Protein AF-D2DT24-F1 (afdb_monomer)

Sequence (50 aa):
MQNDAGEYVDLYVPRKCSASNRIIHAKDHASIQINIAEVDESTGRMTGQY

pLDDT: mean 94.76, std 1.98, range [88.06, 97.25]

Solvent-accessible surface area (backbone atoms only — not comparable to full-atom values): 3541 Å² total; per-residue (Å²): 95,65,50,98,87,68,48,76,75,53,96,69,83,71,57,59,41,87,89,75,70,45,74,53,56,99,82,51,82,84,69,81,86,86,77,60,72,38,60,37,90,89,78,69,41,75,68,85,50,90

Foldseek 3Di:
DADPVRDDPDPDDADADPVPRHGDDPPNPVDDDDADFDADPPPRDGPPHD

Structure (mmCIF, N/CA/C/O backbone):
data_AF-D2DT24-F1
#
_entry.id   AF-D2DT24-F1
#
loop_
_atom_site.group_PDB
_atom_site.id
_atom_site.type_symbol
_atom_site.label_atom_id
_atom_site.label_alt_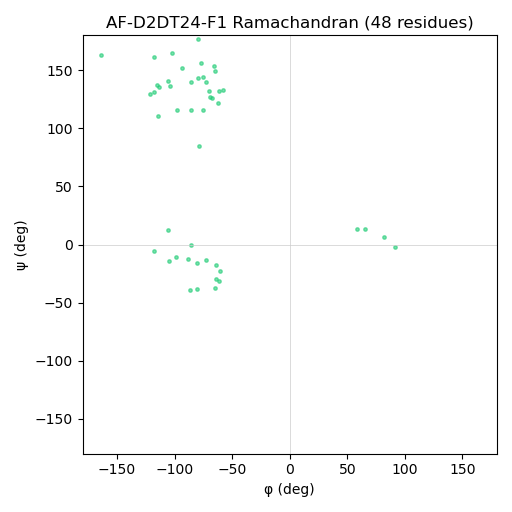id
_atom_site.label_comp_id
_atom_site.label_asym_id
_atom_site.label_entity_id
_atom_site.label_seq_id
_atom_site.pdbx_PDB_ins_code
_atom_site.Cartn_x
_atom_site.Cartn_y
_atom_site.Cartn_z
_atom_site.occupancy
_atom_site.B_iso_or_equiv
_atom_site.auth_seq_id
_atom_site.auth_comp_id
_atom_site.auth_asym_id
_atom_site.auth_atom_id
_atom_site.pdbx_PDB_model_num
ATOM 1 N N . MET A 1 1 ? 12.767 8.115 -9.574 1.00 88.06 1 MET A N 1
ATOM 2 C CA . MET A 1 1 ? 14.155 8.261 -10.037 1.00 88.06 1 MET A CA 1
ATOM 3 C C . MET A 1 1 ? 14.362 9.726 -10.344 1.00 88.06 1 MET A C 1
ATOM 5 O O . MET A 1 1 ? 13.482 10.314 -10.967 1.00 88.06 1 MET A O 1
ATOM 9 N N . GLN A 1 2 ? 15.447 10.315 -9.845 1.00 90.94 2 GLN A N 1
ATOM 10 C CA . GLN A 1 2 ? 15.842 11.682 -10.188 1.00 90.94 2 GLN A CA 1
ATOM 11 C C . GLN A 1 2 ? 17.039 11.633 -11.138 1.00 90.94 2 GLN A C 1
ATOM 13 O O . GLN A 1 2 ? 17.898 10.766 -10.972 1.00 90.94 2 GLN A O 1
ATOM 18 N N . ASN A 1 3 ? 17.061 12.511 -12.140 1.00 92.19 3 ASN A N 1
ATOM 19 C CA . ASN A 1 3 ? 18.240 12.732 -12.980 1.00 92.19 3 ASN A CA 1
ATOM 20 C C . ASN A 1 3 ? 19.254 13.653 -12.267 1.00 92.19 3 ASN A C 1
ATOM 22 O O . ASN A 1 3 ? 18.979 14.175 -11.186 1.00 92.19 3 ASN A O 1
ATOM 26 N N . ASP A 1 4 ? 20.412 13.890 -12.886 1.00 93.69 4 A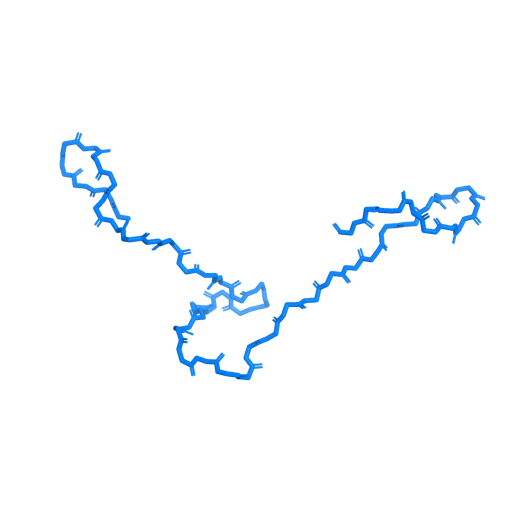SP A N 1
ATOM 27 C CA . ASP A 1 4 ? 21.468 14.752 -12.325 1.00 93.69 4 ASP A CA 1
ATOM 28 C C . ASP A 1 4 ? 21.041 16.227 -12.177 1.00 93.69 4 ASP A C 1
ATOM 30 O O . ASP A 1 4 ? 21.649 1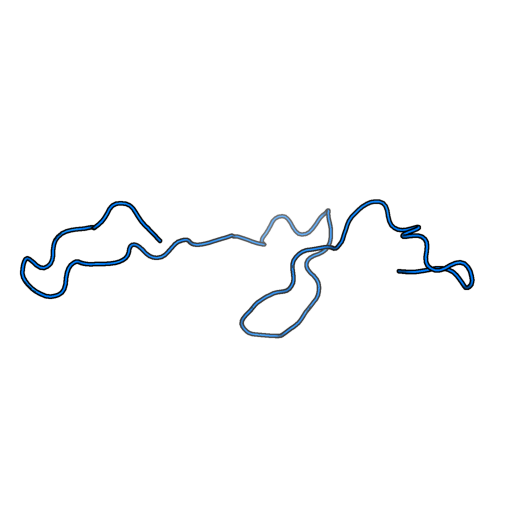6.977 -11.416 1.00 93.69 4 ASP A O 1
ATOM 34 N N . ALA A 1 5 ? 19.972 16.644 -12.869 1.00 93.69 5 ALA A N 1
ATOM 35 C CA . ALA A 1 5 ? 19.354 17.964 -12.734 1.00 93.69 5 ALA A CA 1
ATOM 36 C C . ALA A 1 5 ? 18.320 18.037 -11.587 1.00 93.69 5 ALA A C 1
ATOM 38 O O . ALA A 1 5 ? 17.742 19.095 -11.344 1.00 93.69 5 ALA A O 1
ATOM 39 N N . GLY A 1 6 ? 18.090 16.933 -10.864 1.00 90.81 6 GLY A N 1
ATOM 40 C CA . GLY A 1 6 ? 17.140 16.846 -9.751 1.00 90.81 6 GLY A CA 1
ATOM 41 C C . GLY A 1 6 ? 15.681 16.635 -10.170 1.00 90.81 6 GLY A C 1
ATOM 42 O O . GLY A 1 6 ? 14.786 16.648 -9.324 1.00 90.81 6 GLY A O 1
ATOM 43 N N . GLU A 1 7 ? 15.416 16.413 -11.455 1.00 92.75 7 GLU A N 1
ATOM 44 C CA . GLU A 1 7 ? 14.067 16.231 -11.986 1.00 92.75 7 GLU A CA 1
ATOM 45 C C . GLU A 1 7 ? 13.620 14.773 -11.860 1.00 92.75 7 GLU A C 1
ATOM 47 O O . GLU A 1 7 ? 14.389 13.841 -12.110 1.00 92.75 7 GLU A O 1
ATOM 52 N N . TYR A 1 8 ? 12.352 14.559 -11.503 1.00 91.75 8 TYR A N 1
ATOM 53 C CA . TYR A 1 8 ? 11.759 13.225 -11.479 1.00 91.75 8 TYR A CA 1
ATOM 54 C C . TYR A 1 8 ? 11.453 12.751 -12.899 1.00 91.75 8 TYR A C 1
ATOM 56 O O . TYR A 1 8 ? 10.600 13.316 -13.577 1.00 91.75 8 TYR A O 1
ATOM 64 N N . VAL A 1 9 ? 12.125 11.682 -13.324 1.00 93.56 9 VAL A N 1
ATOM 65 C CA . VAL A 1 9 ? 11.976 11.113 -14.676 1.00 93.56 9 VAL A CA 1
ATOM 66 C C . VAL A 1 9 ? 11.040 9.901 -14.731 1.00 93.56 9 VAL A C 1
ATOM 68 O O . VAL A 1 9 ? 10.672 9.455 -15.815 1.00 93.56 9 VAL A O 1
ATOM 71 N N . ASP A 1 10 ? 10.640 9.359 -13.577 1.00 91.44 10 ASP A N 1
ATOM 72 C CA . ASP A 1 10 ? 9.740 8.202 -13.511 1.00 91.44 10 ASP A CA 1
ATOM 73 C C . ASP A 1 10 ? 8.276 8.606 -13.713 1.00 91.44 10 ASP A C 1
ATOM 75 O O . ASP A 1 10 ? 7.816 9.610 -13.173 1.00 91.44 10 ASP A O 1
ATOM 79 N N . LEU A 1 11 ? 7.513 7.750 -14.399 1.00 92.19 11 LEU A N 1
ATOM 80 C CA . LEU A 1 11 ? 6.066 7.927 -14.582 1.00 92.19 11 LEU A CA 1
ATOM 81 C C . LEU A 1 11 ? 5.284 7.838 -13.260 1.00 92.19 11 LEU A C 1
ATOM 83 O O . LEU A 1 11 ? 4.283 8.525 -13.082 1.00 92.19 11 LEU A O 1
ATOM 87 N N . TYR A 1 12 ? 5.704 6.952 -12.355 1.00 92.44 12 TYR A N 1
ATOM 88 C CA . TYR A 1 12 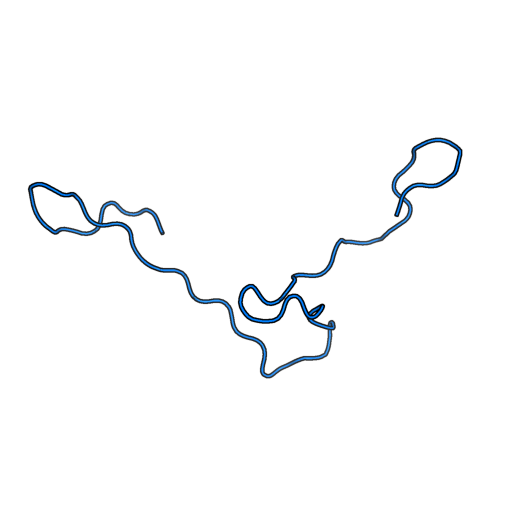? 5.141 6.785 -11.015 1.00 92.44 12 TYR A CA 1
ATOM 89 C C . TYR A 1 12 ? 6.108 5.986 -10.139 1.00 92.44 12 TYR A C 1
ATOM 91 O O . TYR A 1 12 ? 6.981 5.276 -10.640 1.00 92.44 12 TYR A O 1
ATOM 99 N N . VAL A 1 13 ? 5.912 6.051 -8.822 1.00 93.00 13 VAL A N 1
ATOM 100 C CA . VAL A 1 13 ? 6.600 5.179 -7.864 1.00 93.00 13 VAL A CA 1
ATOM 101 C C . VAL A 1 13 ? 5.665 4.014 -7.518 1.00 93.00 13 VAL A C 1
ATOM 103 O O . VAL A 1 13 ? 4.594 4.257 -6.955 1.00 93.00 13 VAL A O 1
ATOM 106 N N . PRO A 1 14 ? 6.005 2.755 -7.856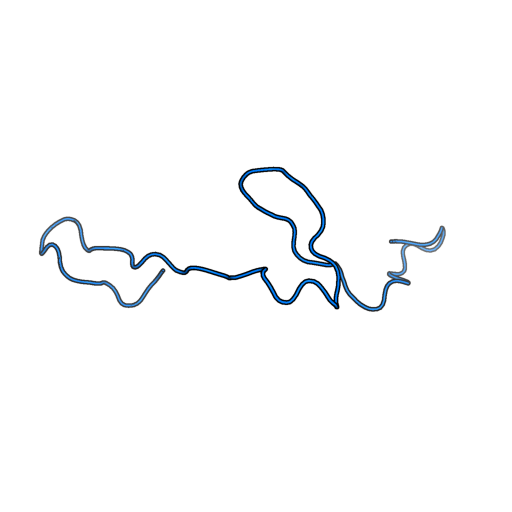 1.00 94.56 14 PRO A N 1
ATOM 107 C CA . PRO A 1 14 ? 5.132 1.624 -7.573 1.00 94.56 14 PRO A CA 1
ATOM 108 C C . PRO A 1 14 ? 4.961 1.381 -6.073 1.00 94.56 14 PRO A C 1
ATOM 110 O O . PRO A 1 14 ? 5.846 1.666 -5.263 1.00 94.56 14 PRO A O 1
ATOM 113 N N . ARG A 1 15 ? 3.826 0.780 -5.705 1.00 96.06 15 ARG A N 1
ATOM 114 C CA . ARG A 1 15 ? 3.568 0.371 -4.321 1.00 96.06 15 ARG A CA 1
ATOM 115 C C . ARG A 1 15 ? 4.556 -0.711 -3.895 1.00 96.06 15 ARG A C 1
ATOM 117 O O . ARG A 1 15 ? 4.981 -1.548 -4.693 1.00 96.06 15 ARG A O 1
ATOM 124 N N . LYS A 1 16 ? 4.879 -0.722 -2.606 1.00 96.75 16 LYS A N 1
ATOM 125 C CA . LYS A 1 16 ? 5.728 -1.735 -1.985 1.00 96.75 16 LYS A CA 1
ATOM 126 C C . LYS A 1 16 ? 4.892 -2.549 -1.004 1.00 96.75 16 LYS A C 1
ATOM 128 O O . LYS A 1 16 ? 4.109 -1.983 -0.247 1.00 96.75 16 LYS A O 1
ATOM 133 N N . CYS A 1 17 ? 5.050 -3.867 -1.021 1.00 96.62 17 CYS A N 1
ATOM 134 C CA . CYS A 1 17 ? 4.436 -4.740 -0.029 1.00 96.62 17 CYS A CA 1
ATOM 135 C C . CYS A 1 17 ? 4.994 -4.398 1.360 1.00 96.62 17 CYS A C 1
ATOM 137 O O . CYS A 1 17 ? 6.204 -4.493 1.570 1.00 96.62 17 CYS A O 1
ATOM 139 N N . SER A 1 18 ? 4.119 -4.036 2.301 1.00 96.38 18 SER A N 1
ATOM 140 C CA . SER A 1 18 ? 4.498 -3.649 3.667 1.00 96.38 18 SER A CA 1
ATOM 141 C C . SER A 1 18 ? 5.147 -4.787 4.458 1.00 96.38 18 SER A C 1
ATOM 143 O O . SER A 1 18 ? 6.006 -4.533 5.294 1.00 96.38 18 SER A O 1
ATOM 145 N N . ALA A 1 19 ? 4.790 -6.041 4.168 1.00 96.94 19 ALA A N 1
ATOM 146 C CA . ALA A 1 19 ? 5.324 -7.202 4.878 1.00 96.94 19 ALA A CA 1
ATOM 147 C C . ALA A 1 19 ? 6.723 -7.629 4.396 1.00 96.94 19 ALA A C 1
ATOM 149 O O . ALA A 1 19 ? 7.547 -8.057 5.196 1.00 96.94 19 ALA A O 1
ATOM 150 N N . SER A 1 20 ? 6.993 -7.549 3.088 1.00 96.94 20 SER A N 1
ATOM 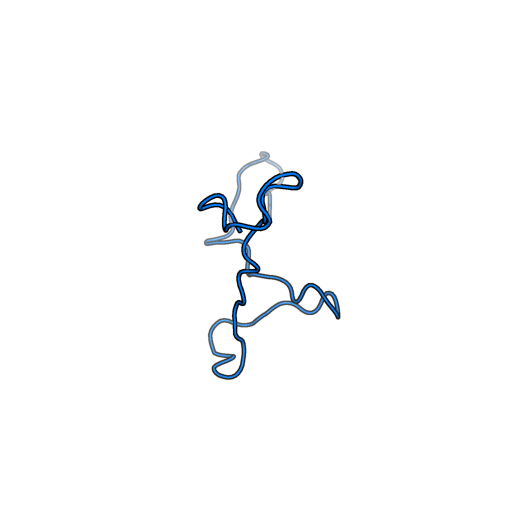151 C CA . SER A 1 20 ? 8.205 -8.133 2.479 1.00 96.94 20 SER A CA 1
ATOM 152 C C . SER A 1 20 ? 9.140 -7.122 1.821 1.00 96.94 20 SER A C 1
ATOM 154 O O . SER A 1 20 ? 10.198 -7.502 1.327 1.00 96.94 20 SER A O 1
ATOM 156 N N . ASN A 1 21 ? 8.752 -5.847 1.752 1.00 95.94 21 ASN A N 1
ATOM 157 C CA . ASN A 1 21 ? 9.455 -4.802 1.006 1.00 95.94 21 ASN A CA 1
ATOM 158 C C . ASN A 1 21 ? 9.631 -5.073 -0.503 1.00 95.94 21 ASN A C 1
ATOM 160 O O . ASN A 1 21 ? 10.370 -4.354 -1.180 1.00 95.94 21 ASN A O 1
ATOM 164 N N . ARG A 1 22 ? 8.927 -6.063 -1.068 1.00 96.50 22 ARG A N 1
ATOM 165 C CA . ARG A 1 22 ? 8.918 -6.325 -2.512 1.00 96.50 22 ARG A CA 1
ATOM 166 C C . ARG A 1 22 ? 8.114 -5.256 -3.257 1.00 96.50 22 ARG A C 1
ATOM 168 O O . ARG A 1 22 ? 7.050 -4.843 -2.797 1.00 96.50 22 ARG A O 1
ATOM 175 N N . ILE A 1 23 ? 8.608 -4.837 -4.421 1.00 96.06 23 ILE A N 1
ATOM 176 C CA . ILE A 1 23 ? 7.885 -3.943 -5.333 1.00 96.06 23 ILE A CA 1
ATOM 177 C C . ILE A 1 23 ? 6.702 -4.696 -5.955 1.00 96.06 23 ILE A C 1
ATOM 179 O O . ILE A 1 23 ? 6.865 -5.810 -6.449 1.00 96.06 23 ILE A O 1
ATOM 183 N N . ILE A 1 24 ? 5.518 -4.084 -5.939 1.00 96.81 24 ILE A N 1
ATOM 184 C CA . ILE A 1 24 ? 4.316 -4.618 -6.583 1.00 96.81 24 ILE A CA 1
ATOM 185 C C . ILE A 1 24 ? 4.323 -4.173 -8.048 1.00 96.81 24 ILE A C 1
ATOM 187 O O . ILE A 1 24 ? 4.261 -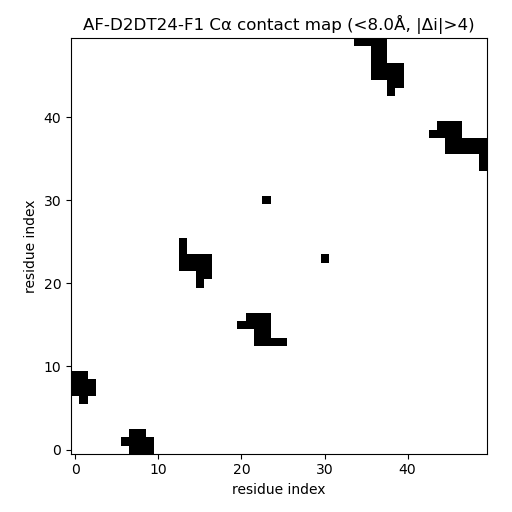2.979 -8.349 1.00 96.81 24 ILE A O 1
ATOM 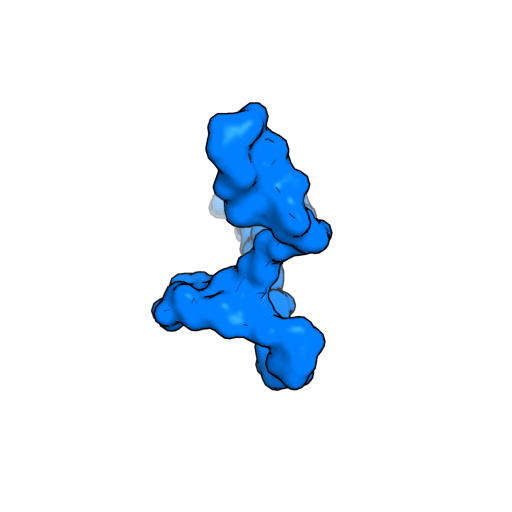191 N N . HIS A 1 25 ? 4.417 -5.135 -8.963 1.00 95.25 25 HIS A N 1
ATOM 192 C CA . HIS A 1 25 ? 4.442 -4.868 -10.400 1.00 95.25 25 HIS A CA 1
ATOM 193 C C . HIS A 1 25 ? 3.042 -4.544 -10.946 1.00 95.25 25 HIS A C 1
ATOM 195 O O . HIS A 1 25 ? 2.033 -5.005 -10.422 1.00 95.25 25 HIS A O 1
ATOM 201 N N . ALA A 1 26 ? 2.973 -3.822 -12.069 1.00 95.25 26 ALA A N 1
ATOM 202 C CA . ALA A 1 26 ? 1.709 -3.390 -12.681 1.00 95.25 26 ALA A CA 1
ATOM 203 C C . ALA A 1 26 ? 0.754 -4.531 -13.103 1.00 95.25 26 ALA A C 1
ATOM 205 O O . ALA A 1 26 ? -0.444 -4.299 -13.235 1.00 95.25 26 ALA A O 1
ATOM 206 N N . LYS A 1 27 ? 1.264 -5.751 -13.323 1.00 96.50 27 LYS A N 1
ATOM 207 C CA . LYS A 1 27 ? 0.468 -6.943 -13.684 1.00 96.50 27 LYS A CA 1
ATOM 208 C C . LYS A 1 27 ? 0.318 -7.946 -12.533 1.00 96.50 27 LYS A C 1
ATOM 210 O O . LYS A 1 27 ? -0.081 -9.084 -12.757 1.00 96.50 27 LYS A O 1
ATOM 215 N N . ASP A 1 28 ? 0.666 -7.555 -11.309 1.00 96.00 28 ASP A N 1
ATOM 216 C CA . ASP A 1 28 ? 0.434 -8.394 -10.135 1.00 96.00 28 ASP A CA 1
ATOM 217 C C . ASP A 1 28 ? -1.038 -8.305 -9.703 1.00 96.00 28 ASP A C 1
ATOM 219 O O . ASP A 1 28 ? -1.422 -7.508 -8.843 1.00 96.00 28 ASP A O 1
ATOM 223 N N . HIS A 1 29 ? -1.872 -9.124 -10.345 1.00 96.44 29 HIS A N 1
ATOM 224 C CA . HIS A 1 29 ? -3.321 -9.158 -10.134 1.00 96.44 29 HIS A CA 1
ATOM 225 C C . HIS A 1 29 ? -3.741 -9.780 -8.794 1.00 96.44 29 HIS A C 1
ATOM 227 O O . HIS A 1 29 ? -4.898 -9.645 -8.408 1.00 96.44 29 HIS A O 1
ATOM 233 N N . ALA A 1 30 ? -2.827 -10.458 -8.094 1.00 96.94 30 ALA A N 1
ATOM 234 C CA . ALA A 1 30 ? -3.096 -11.034 -6.778 1.00 96.94 30 ALA A CA 1
ATOM 235 C C . ALA A 1 30 ? -2.818 -10.039 -5.638 1.00 96.94 30 ALA A C 1
ATOM 237 O O . ALA A 1 30 ? -3.209 -10.281 -4.495 1.00 96.94 30 ALA A O 1
ATOM 238 N N . SER A 1 31 ? -2.145 -8.921 -5.932 1.00 95.56 31 SER A N 1
ATOM 239 C CA . SER A 1 31 ? -1.871 -7.886 -4.942 1.00 95.56 31 SER A CA 1
ATOM 240 C C . SER A 1 31 ? -3.149 -7.153 -4.526 1.00 95.56 31 SER A C 1
ATOM 242 O O . SER A 1 31 ? -3.890 -6.619 -5.350 1.00 95.56 31 SER A O 1
ATOM 244 N N . ILE A 1 32 ? -3.389 -7.092 -3.217 1.00 95.88 32 ILE A N 1
ATOM 245 C CA . ILE A 1 32 ? -4.523 -6.376 -2.625 1.00 95.88 32 ILE A CA 1
ATOM 246 C C . ILE A 1 32 ? -4.038 -5.256 -1.710 1.00 95.88 32 ILE A C 1
ATOM 248 O O . ILE A 1 32 ? -2.889 -5.234 -1.270 1.00 95.88 32 ILE A O 1
ATOM 252 N N . GLN A 1 33 ? -4.933 -4.318 -1.425 1.00 95.38 33 GLN A N 1
ATOM 253 C CA . GLN A 1 33 ? -4.734 -3.278 -0.426 1.00 95.38 33 GLN A CA 1
ATOM 254 C C . GLN A 1 33 ? -5.848 -3.391 0.602 1.00 95.38 33 GLN A C 1
ATOM 256 O O . GLN A 1 33 ? -7.016 -3.489 0.234 1.00 95.38 33 GLN A O 1
ATOM 261 N N . ILE A 1 34 ? -5.468 -3.417 1.874 1.00 95.88 34 ILE A N 1
ATOM 262 C CA . ILE A 1 34 ? -6.392 -3.522 2.996 1.00 95.88 34 ILE A CA 1
ATOM 263 C C . ILE A 1 34 ? -6.240 -2.251 3.820 1.00 95.88 34 ILE A C 1
ATOM 265 O O . ILE A 1 34 ? -5.121 -1.860 4.145 1.00 95.88 34 ILE A O 1
ATOM 269 N N . ASN A 1 35 ? -7.374 -1.647 4.143 1.00 96.75 35 ASN A N 1
ATOM 270 C CA . ASN A 1 35 ? -7.490 -0.502 5.032 1.00 96.75 35 ASN A CA 1
ATOM 271 C C . ASN A 1 35 ? -8.034 -1.002 6.376 1.00 96.75 35 ASN A C 1
ATOM 273 O O . ASN A 1 35 ? -8.956 -1.824 6.378 1.00 96.75 35 ASN A O 1
ATOM 277 N N . ILE A 1 36 ? -7.472 -0.548 7.498 1.00 95.00 36 ILE A N 1
ATOM 278 C CA . ILE A 1 36 ? -7.863 -1.018 8.833 1.00 95.00 36 ILE A CA 1
ATOM 279 C C . ILE A 1 36 ? -8.482 0.154 9.578 1.00 95.00 36 ILE A C 1
ATOM 281 O O . ILE A 1 36 ? -7.774 1.076 9.945 1.00 95.00 36 ILE A O 1
ATOM 285 N N . ALA A 1 37 ? -9.794 0.103 9.814 1.00 96.62 37 ALA A N 1
ATOM 286 C CA . ALA A 1 37 ? -10.505 1.202 10.455 1.00 96.62 37 ALA A CA 1
ATOM 287 C C . ALA A 1 37 ? -9.930 1.537 11.839 1.00 96.62 37 ALA A C 1
ATOM 289 O O . ALA A 1 37 ? -9.752 0.652 12.682 1.00 96.62 37 ALA A O 1
ATOM 290 N N . GLU A 1 38 ? -9.715 2.825 12.083 1.00 97.25 38 GLU A N 1
ATOM 291 C CA . GLU A 1 38 ? -9.384 3.331 13.406 1.00 97.25 38 GLU A CA 1
ATOM 292 C C . GLU A 1 38 ? -10.630 3.360 14.296 1.00 97.25 38 GLU A C 1
ATOM 294 O O . GLU A 1 38 ? -11.754 3.638 13.853 1.00 97.25 38 GLU A O 1
ATOM 299 N N . VAL A 1 39 ? -10.424 3.066 15.577 1.00 96.44 39 VAL A N 1
ATOM 300 C CA . VAL A 1 39 ? -11.481 3.020 16.587 1.00 96.44 39 VAL A CA 1
ATOM 301 C C . VAL A 1 39 ? -11.257 4.101 17.629 1.00 96.44 39 VAL A C 1
ATOM 303 O O . VAL A 1 39 ? -10.137 4.326 18.080 1.00 96.44 39 VAL A O 1
ATOM 306 N N . ASP A 1 40 ? -12.340 4.767 18.015 1.00 95.62 40 ASP A N 1
ATOM 307 C CA . ASP A 1 40 ? -12.325 5.704 19.127 1.00 95.62 40 ASP A CA 1
ATOM 308 C C . ASP A 1 40 ? -12.096 4.938 20.436 1.00 95.62 40 ASP A C 1
ATOM 310 O O . ASP A 1 40 ? -12.836 4.003 20.751 1.00 95.62 40 ASP A O 1
ATOM 314 N N . GLU A 1 41 ? -11.085 5.342 21.206 1.00 95.25 41 GLU A N 1
ATOM 315 C CA . GLU A 1 41 ? -10.652 4.635 22.418 1.00 95.25 41 GLU A CA 1
ATOM 316 C C . GLU A 1 41 ? -11.755 4.579 23.488 1.00 95.25 41 GLU A C 1
ATOM 318 O O . GLU A 1 41 ? -11.858 3.605 24.232 1.00 95.25 41 GLU A O 1
ATOM 323 N N . SER A 1 42 ? -12.623 5.596 23.539 1.00 95.31 42 SER A N 1
ATOM 324 C CA . SER A 1 42 ? -13.659 5.714 24.570 1.00 95.31 42 SER A CA 1
ATOM 325 C C . SER A 1 42 ? -14.958 4.974 24.234 1.00 95.31 42 SER A C 1
ATOM 327 O O . SER A 1 42 ? -15.583 4.376 25.111 1.00 95.31 42 SER A O 1
ATOM 329 N N . THR A 1 43 ? -15.384 5.000 22.969 1.00 94.44 43 THR A N 1
ATOM 330 C CA . THR A 1 43 ? -16.668 4.439 22.521 1.00 94.44 43 THR A CA 1
ATOM 331 C C . THR A 1 43 ? -16.526 3.118 21.768 1.00 94.44 43 THR A C 1
ATOM 333 O O . THR A 1 43 ? -17.530 2.435 21.556 1.00 94.44 43 THR A O 1
ATOM 336 N N . GLY A 1 44 ? -15.311 2.761 21.335 1.00 93.88 44 GLY A N 1
ATOM 337 C CA . GLY A 1 44 ? -15.029 1.577 20.519 1.00 93.88 44 GLY A CA 1
ATOM 338 C C . GLY A 1 44 ? -15.660 1.621 19.124 1.00 93.88 44 GLY A C 1
ATOM 339 O O . GLY A 1 44 ? -15.762 0.591 18.457 1.00 93.88 44 GLY A O 1
ATOM 340 N N . ARG A 1 45 ? -16.145 2.788 18.684 1.00 95.38 45 ARG A N 1
ATOM 341 C CA . ARG A 1 45 ? -16.790 2.972 17.379 1.00 95.38 45 ARG A CA 1
ATOM 342 C C . ARG A 1 45 ? -15.776 3.426 16.339 1.00 95.38 45 ARG A C 1
ATOM 344 O O . ARG A 1 45 ? -14.796 4.085 16.665 1.00 95.38 45 ARG A O 1
ATOM 351 N N . MET A 1 46 ? -16.039 3.090 15.079 1.00 95.69 46 MET A N 1
ATOM 352 C CA . MET A 1 46 ? -15.198 3.520 13.961 1.00 95.69 46 MET A CA 1
ATOM 353 C C . MET A 1 46 ? -15.183 5.049 13.849 1.00 95.69 46 MET A C 1
ATOM 355 O O . MET A 1 46 ? -16.244 5.676 13.849 1.00 95.69 46 MET A O 1
ATOM 359 N N . THR A 1 47 ? -13.990 5.629 13.718 1.00 94.00 47 THR A N 1
ATOM 360 C CA . THR A 1 47 ? -13.782 7.088 13.625 1.00 94.00 47 THR A CA 1
ATOM 361 C C . THR A 1 47 ? -14.043 7.640 12.221 1.00 94.00 47 THR A C 1
ATOM 363 O O . THR A 1 47 ? -14.195 8.846 12.042 1.00 94.00 47 THR A O 1
ATOM 366 N N . GLY A 1 48 ? -14.099 6.759 11.215 1.00 93.50 48 GLY A N 1
ATOM 367 C CA . GLY A 1 48 ? -14.154 7.119 9.796 1.00 93.50 48 GLY A CA 1
ATOM 368 C C . GLY A 1 48 ? -12.778 7.222 9.125 1.00 93.50 48 GLY A C 1
ATOM 369 O O . GLY A 1 48 ? -12.725 7.453 7.918 1.00 93.50 48 GLY A O 1
ATOM 370 N N . GLN A 1 49 ? -11.690 7.020 9.876 1.00 94.31 49 GLN A N 1
ATOM 371 C CA . GLN A 1 49 ? -10.315 6.908 9.371 1.00 94.31 49 GLN A CA 1
ATOM 372 C C . GLN A 1 49 ? -9.858 5.439 9.323 1.00 94.31 49 GLN A C 1
ATOM 374 O O . GLN A 1 49 ? -10.530 4.567 9.885 1.00 94.31 49 GLN A O 1
ATOM 379 N N . TYR A 1 50 ? -8.767 5.155 8.601 1.00 93.38 50 TYR A N 1
ATOM 380 C CA . TYR A 1 50 ? -8.200 3.816 8.404 1.00 93.38 50 TYR A CA 1
ATOM 381 C C . TYR A 1 50 ? -6.716 3.838 8.014 1.00 93.38 50 TY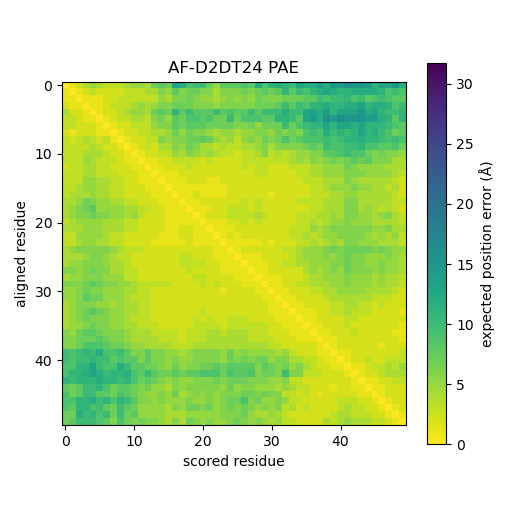R A C 1
ATOM 383 O O . TYR A 1 50 ? -6.245 4.924 7.605 1.00 93.38 50 TYR A O 1
#

Mean predicted aligned error: 4.44 Å

Nearest PDB structures (foldseek):
  6zoj-assembly1_V  TM=9.843E-01  e=4.194E-06  Homo sapiens
  9bdl-assembly1_AS21  TM=9.769E-01  e=5.189E-06  Oryctolagus cuniculus
  8btk-assembly1_Au  TM=9.883E-01  e=7.944E-06  Oryctolagus cuniculus
  6p4g-assembly1_W  TM=9.678E-01  e=1.306E-05  Oryctolagus cuniculus
  7syx-assembly1_W  TM=9.652E-01  e=1.133E-05  Oryctolagus cuniculus

Radius of gyration: 17.47 Å; Cα contacts (8 Å, |Δi|>4): 42; chains: 1; bounding box: 38×29×39 Å

Secondary structure (DSSP, 8-state):
-B-TTS-B--S----B-TTT--B--TT-TT--------B-TTT--B-S--

Organism: Scylla paramamosain (NCBI:txid85552)

InterPro domains:
  IPR001931 Small ribosomal subunit protein eS21 [PF01249] (1-49)
  IPR001931 Small ribosomal subunit protein eS21 [PIRSF002148] (1-50)
  IPR001931 Small ribosomal subunit protein eS21 [PTHR10442] (1-50)
  IPR018279 Small ribosomal subunit protein eS21, conserved site [PS00996] (11-19)
  IPR038579 Small ribosomal subunit protein eS21 superfamily [G3DSA:3.30.1230.20] (1-50)